Protein AF-A0AAU9TP93-F1 (afdb_monomer)

Mean predicted aligned error: 16.18 Å

Organism: Euphydryas editha (NCBI:txid104508)

Secondary structure (DSSP, 8-state):
--------------------EEEEEEEEHHHHHHHH-GGGHHHHHHHHHS--EEE----SSSEEEEEEEES-HHHHHHHHHHHHHHHH----S-TT------------------------

Foldseek 3Di:
DDDPDDPCPDPDPPPPPLPFDKDKDKDFPVLVDLCCDDPSPNVVCLCVVLVWDWDWDDDPDRITMIMITGSDVVSVVVSVVVSVVSVVPPPPPDPPDPPDPPPDDDDDDPDDDDPDDDDD

Structure (mmCIF, N/CA/C/O backbone):
data_AF-A0AAU9TP93-F1
#
_entry.id   AF-A0AAU9TP93-F1
#
loop_
_atom_site.group_PDB
_atom_site.id
_atom_site.type_symbol
_atom_site.label_atom_id
_atom_site.label_alt_id
_atom_site.label_comp_id
_atom_site.label_asym_id
_atom_site.label_entity_id
_atom_site.label_seq_id
_atom_site.pdbx_PDB_ins_code
_atom_site.Cartn_x
_atom_site.Cartn_y
_atom_site.Cartn_z
_atom_site.occupancy
_atom_site.B_iso_or_equiv
_atom_site.auth_seq_id
_atom_site.auth_comp_id
_atom_site.auth_asym_id
_atom_site.auth_atom_id
_atom_site.pdbx_PDB_model_num
ATOM 1 N N . MET A 1 1 ? 20.797 -16.552 -62.955 1.00 62.09 1 MET A N 1
ATOM 2 C CA . MET A 1 1 ? 21.697 -16.564 -61.774 1.00 62.09 1 MET A CA 1
ATOM 3 C C . MET A 1 1 ? 22.293 -15.161 -61.707 1.00 62.09 1 MET A C 1
ATOM 5 O O . MET A 1 1 ? 22.849 -14.760 -62.710 1.00 62.09 1 MET A O 1
ATOM 9 N N . LYS A 1 2 ? 22.104 -14.319 -60.693 1.00 60.22 2 LYS A N 1
ATOM 10 C CA . LYS A 1 2 ? 22.127 -14.523 -59.239 1.00 60.22 2 LYS A CA 1
ATOM 11 C C . LYS A 1 2 ? 21.065 -13.637 -58.555 1.00 60.22 2 LYS A C 1
ATOM 13 O O . LYS A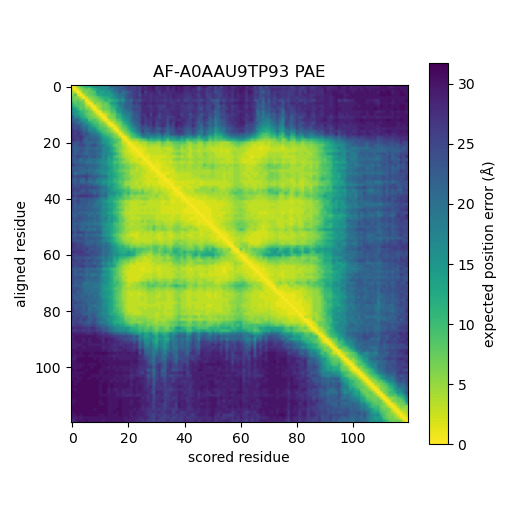 1 2 ? 20.663 -12.626 -59.110 1.00 60.22 2 LYS A O 1
ATOM 18 N N . ARG A 1 3 ? 20.582 -14.091 -57.394 1.00 57.38 3 ARG A N 1
ATOM 19 C CA . ARG A 1 3 ? 19.714 -13.350 -56.467 1.00 57.38 3 ARG A CA 1
ATOM 20 C C . ARG A 1 3 ? 20.611 -12.480 -55.594 1.00 57.38 3 ARG A C 1
ATOM 22 O O . ARG A 1 3 ? 21.419 -13.048 -54.864 1.00 57.38 3 ARG A O 1
ATOM 29 N N . ASP A 1 4 ? 20.411 -11.172 -55.617 1.00 57.88 4 ASP A N 1
ATOM 30 C CA . ASP A 1 4 ? 20.971 -10.276 -54.610 1.00 57.88 4 ASP A CA 1
ATOM 31 C C . ASP A 1 4 ? 19.912 -10.100 -53.520 1.00 57.88 4 ASP A C 1
ATOM 33 O O . ASP A 1 4 ? 19.043 -9.235 -53.580 1.00 57.88 4 ASP A O 1
ATOM 37 N N . ALA A 1 5 ? 19.936 -11.020 -52.562 1.00 68.50 5 ALA A N 1
ATOM 38 C CA . ALA A 1 5 ? 19.195 -10.919 -51.317 1.00 68.50 5 ALA A CA 1
ATOM 39 C C . ALA A 1 5 ? 20.211 -11.070 -50.187 1.00 68.50 5 ALA A C 1
ATOM 41 O O . ALA A 1 5 ? 20.583 -12.184 -49.829 1.00 68.50 5 ALA A O 1
ATOM 42 N N . TYR A 1 6 ? 20.679 -9.943 -49.662 1.00 61.72 6 TYR A N 1
ATOM 43 C CA . TYR A 1 6 ? 21.290 -9.882 -48.340 1.00 61.72 6 TYR A CA 1
ATOM 44 C C . TYR A 1 6 ? 20.564 -8.780 -47.573 1.00 61.72 6 TYR A C 1
ATOM 46 O O . TYR A 1 6 ? 20.973 -7.623 -47.563 1.00 61.72 6 TYR A O 1
ATOM 54 N N . GLY A 1 7 ? 19.410 -9.151 -47.015 1.00 60.41 7 GLY A N 1
ATOM 55 C CA . GLY A 1 7 ? 18.829 -8.428 -45.893 1.00 60.41 7 GLY A CA 1
ATOM 56 C C . GLY A 1 7 ? 19.760 -8.626 -44.705 1.00 60.41 7 GLY A C 1
ATOM 57 O O . GLY A 1 7 ? 19.888 -9.735 -44.190 1.00 60.41 7 GLY A O 1
ATOM 58 N N . ASP A 1 8 ? 20.480 -7.568 -44.352 1.00 65.75 8 ASP A N 1
ATOM 59 C CA . ASP A 1 8 ? 21.256 -7.459 -43.123 1.00 65.75 8 ASP A CA 1
ATOM 60 C C . ASP A 1 8 ? 20.305 -7.049 -41.992 1.00 65.75 8 ASP A C 1
ATOM 62 O O . ASP A 1 8 ? 20.297 -5.917 -41.521 1.00 65.75 8 ASP A O 1
ATOM 66 N N . ASP A 1 9 ? 19.434 -7.970 -41.586 1.00 66.50 9 ASP A N 1
ATOM 67 C CA . ASP A 1 9 ? 18.662 -7.832 -40.354 1.00 66.50 9 ASP A CA 1
ATOM 68 C C . ASP A 1 9 ? 19.510 -8.415 -39.221 1.00 66.50 9 ASP A C 1
ATOM 70 O O . ASP A 1 9 ? 19.322 -9.549 -38.767 1.00 66.50 9 ASP A O 1
ATOM 74 N N . GLY A 1 10 ? 20.525 -7.648 -38.812 1.00 65.25 10 GLY A N 1
ATOM 75 C CA . GLY A 1 10 ? 21.362 -7.978 -37.664 1.00 65.25 10 GLY A CA 1
ATOM 76 C C . GLY A 1 10 ? 20.513 -8.248 -36.412 1.00 65.25 10 GLY A C 1
ATOM 77 O O . GLY A 1 10 ? 19.410 -7.708 -36.272 1.00 65.25 10 GLY A O 1
ATOM 78 N N . PRO A 1 11 ? 20.992 -9.082 -35.469 1.00 64.50 11 PRO A N 1
ATOM 79 C CA . PRO A 1 11 ? 20.223 -9.434 -34.288 1.00 64.50 11 PRO A CA 1
ATOM 80 C C . PRO A 1 11 ? 19.931 -8.167 -33.483 1.00 64.50 11 PRO A C 1
ATOM 82 O O . PRO A 1 11 ? 20.819 -7.543 -32.897 1.00 64.50 11 PRO A O 1
ATOM 85 N N . MET A 1 12 ? 18.651 -7.796 -33.486 1.00 61.34 12 MET A N 1
ATOM 86 C CA . MET A 1 12 ? 18.055 -6.762 -32.660 1.00 61.34 12 MET A CA 1
ATOM 87 C C . MET A 1 12 ? 18.560 -6.986 -31.237 1.00 61.34 12 MET A C 1
ATOM 89 O O . MET A 1 12 ? 18.207 -7.985 -30.606 1.00 61.34 12 MET A O 1
ATOM 93 N N . HIS A 1 13 ? 19.439 -6.098 -30.761 1.00 58.78 13 HIS A N 1
ATOM 94 C CA . HIS A 1 13 ? 19.869 -6.100 -29.374 1.00 58.78 13 HIS A CA 1
ATOM 95 C C . HIS A 1 13 ? 18.584 -6.059 -28.556 1.00 58.78 13 HIS A C 1
ATOM 97 O O . HIS A 1 13 ? 17.914 -5.025 -28.488 1.00 58.78 13 HIS A O 1
ATOM 103 N N . LYS A 1 14 ? 18.201 -7.207 -27.981 1.00 57.78 14 LYS A N 1
ATOM 104 C CA . LYS A 1 14 ? 17.254 -7.256 -26.881 1.00 57.78 14 LYS A CA 1
ATOM 105 C C . LYS A 1 14 ? 17.915 -6.387 -25.838 1.00 57.78 14 LYS A C 1
ATOM 107 O O . LYS A 1 14 ? 18.814 -6.850 -25.144 1.00 57.78 14 LYS A O 1
ATOM 112 N N . ARG A 1 15 ? 17.529 -5.105 -25.827 1.00 59.66 15 ARG A N 1
ATOM 113 C CA . ARG A 1 15 ? 17.766 -4.160 -24.746 1.00 59.66 15 ARG A CA 1
ATOM 114 C C . ARG A 1 15 ? 17.590 -5.014 -23.513 1.00 59.66 15 ARG A C 1
ATOM 116 O O . ARG A 1 15 ? 16.494 -5.547 -23.323 1.00 59.66 15 ARG A O 1
ATOM 123 N N . GLN A 1 16 ? 18.690 -5.273 -22.818 1.00 56.03 16 GLN A N 1
ATOM 124 C CA . GLN A 1 16 ? 18.671 -5.961 -21.551 1.00 56.03 16 GLN A CA 1
ATOM 125 C C . GLN A 1 16 ? 17.747 -5.092 -20.717 1.00 56.03 16 GLN A C 1
ATOM 127 O O . GLN A 1 16 ? 18.120 -4.000 -20.294 1.00 56.03 16 GLN A O 1
ATOM 132 N N . AR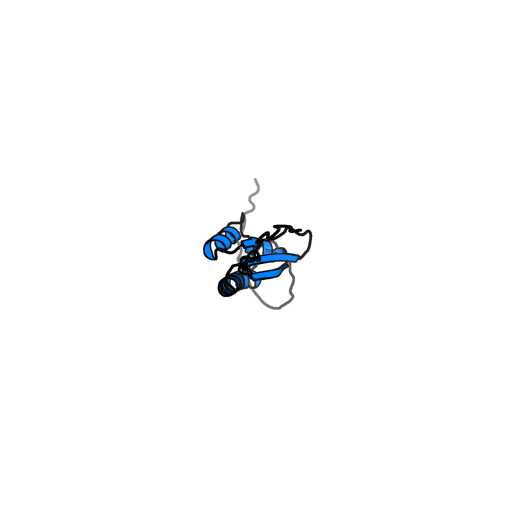G A 1 17 ? 16.468 -5.479 -20.670 1.00 59.78 17 ARG A N 1
ATOM 133 C CA . ARG A 1 17 ? 15.527 -4.890 -19.745 1.00 59.78 17 ARG A CA 1
ATOM 134 C C . ARG A 1 17 ? 16.207 -5.207 -18.434 1.00 59.78 17 ARG A C 1
ATOM 136 O O . ARG A 1 17 ? 16.438 -6.384 -18.160 1.00 59.78 17 ARG A O 1
ATOM 143 N N . HIS A 1 18 ? 16.673 -4.171 -17.743 1.00 61.78 18 HIS A N 1
ATOM 144 C CA . HIS A 1 18 ? 16.963 -4.300 -16.328 1.00 61.78 18 HIS A CA 1
ATOM 145 C C . HIS A 1 18 ? 15.792 -5.108 -15.781 1.00 61.78 18 HIS A C 1
ATOM 147 O O . HIS A 1 18 ? 14.644 -4.740 -16.029 1.00 61.78 18 HIS A O 1
ATOM 153 N N . ALA A 1 19 ? 16.072 -6.307 -15.279 1.00 66.62 19 ALA A N 1
ATOM 154 C CA . ALA A 1 19 ? 15.026 -7.114 -14.695 1.00 66.62 19 ALA A CA 1
ATOM 155 C C . ALA A 1 19 ? 14.621 -6.326 -13.457 1.00 66.62 19 ALA A C 1
ATOM 157 O O . ALA A 1 19 ? 15.377 -6.301 -12.496 1.00 66.62 19 ALA A O 1
ATOM 158 N N . ASP A 1 20 ? 13.539 -5.558 -13.555 1.00 73.44 20 ASP A N 1
ATOM 159 C CA . ASP A 1 20 ? 12.976 -4.903 -12.390 1.00 73.44 20 ASP A CA 1
ATOM 160 C C . ASP A 1 20 ? 12.642 -6.020 -11.398 1.00 73.44 20 ASP A C 1
ATOM 162 O O . ASP A 1 20 ? 11.928 -6.971 -11.739 1.00 73.44 20 ASP A O 1
ATOM 166 N N . ASP A 1 21 ? 13.221 -5.946 -10.205 1.00 84.12 21 ASP A N 1
ATOM 167 C CA . ASP A 1 21 ? 12.985 -6.932 -9.170 1.00 84.12 21 ASP A CA 1
ATOM 168 C C . ASP A 1 21 ? 11.563 -6.729 -8.641 1.00 84.12 21 ASP A C 1
ATOM 170 O O . ASP A 1 21 ? 11.158 -5.630 -8.243 1.00 84.12 21 ASP A O 1
ATOM 174 N N . GLU A 1 22 ? 10.777 -7.804 -8.667 1.00 86.12 22 GLU A N 1
ATOM 175 C CA . GLU A 1 22 ? 9.408 -7.818 -8.169 1.00 86.12 22 GLU A CA 1
ATOM 176 C C . GLU A 1 22 ? 9.309 -8.729 -6.949 1.00 86.12 22 GLU A C 1
ATOM 178 O O . GLU A 1 22 ? 9.701 -9.897 -6.982 1.00 86.12 22 GLU A O 1
ATOM 183 N N . VAL A 1 23 ? 8.732 -8.201 -5.872 1.00 89.44 23 VAL A N 1
ATOM 184 C CA . VAL A 1 23 ? 8.422 -8.967 -4.668 1.00 89.44 23 VAL A CA 1
ATOM 185 C C . VAL A 1 23 ? 6.943 -8.835 -4.348 1.00 89.44 23 VAL A C 1
ATOM 187 O O . VAL A 1 23 ? 6.395 -7.736 -4.250 1.00 89.44 23 VAL A O 1
ATOM 190 N N . THR A 1 24 ? 6.295 -9.980 -4.156 1.00 89.06 24 THR A N 1
ATOM 191 C CA . THR A 1 24 ? 4.877 -10.067 -3.814 1.00 89.06 24 THR A CA 1
ATOM 192 C C . THR A 1 24 ? 4.696 -10.596 -2.400 1.00 89.06 24 THR A C 1
ATOM 194 O O . THR A 1 24 ? 5.183 -11.680 -2.074 1.00 89.06 24 THR A O 1
ATOM 197 N N . PHE A 1 25 ? 3.942 -9.875 -1.577 1.00 88.19 25 PHE A N 1
ATOM 198 C CA . PHE A 1 25 ? 3.604 -10.276 -0.215 1.00 88.19 25 PHE A CA 1
ATOM 199 C C . PHE A 1 25 ? 2.126 -10.623 -0.107 1.00 88.19 25 PHE A C 1
ATOM 201 O O . PHE A 1 25 ? 1.272 -9.907 -0.627 1.00 88.19 25 PHE A O 1
ATOM 208 N N . LEU A 1 26 ? 1.820 -11.690 0.626 1.00 88.06 26 LEU A N 1
ATOM 209 C CA . LEU A 1 26 ? 0.465 -11.967 1.087 1.00 88.06 26 LEU A CA 1
ATOM 210 C C . LEU A 1 26 ? 0.284 -11.305 2.447 1.00 88.06 26 LEU A C 1
ATOM 212 O O . LEU A 1 26 ? 0.987 -11.629 3.403 1.00 88.06 26 LEU A O 1
ATOM 216 N N . ILE A 1 27 ? -0.638 -10.351 2.519 1.00 87.06 27 ILE A N 1
ATOM 217 C CA . ILE A 1 27 ? -0.943 -9.614 3.742 1.00 87.06 27 ILE A CA 1
ATOM 218 C C . ILE A 1 27 ? -2.434 -9.711 4.062 1.00 87.06 27 ILE A C 1
ATOM 220 O O . ILE A 1 27 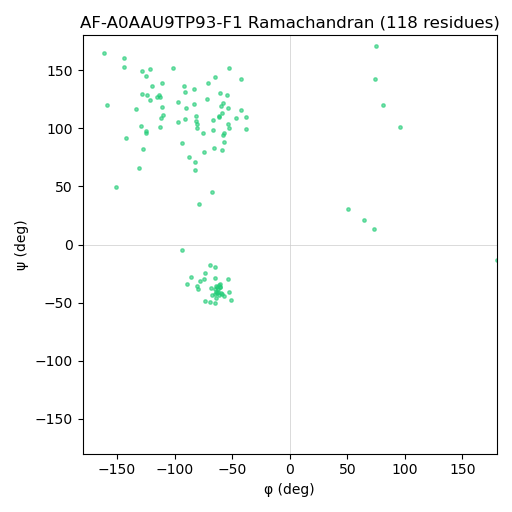? -3.268 -9.682 3.159 1.00 87.06 27 ILE A O 1
ATOM 224 N N . PRO A 1 28 ? -2.827 -9.768 5.340 1.00 86.62 28 PRO A N 1
ATOM 225 C CA . PRO A 1 28 ? -4.234 -9.715 5.701 1.00 86.62 28 PRO A CA 1
ATOM 226 C C . PRO A 1 28 ? -4.841 -8.353 5.328 1.00 86.62 28 PRO A C 1
ATOM 228 O O . PRO A 1 28 ? -4.216 -7.299 5.493 1.00 86.62 28 PRO A O 1
ATOM 231 N N . SER A 1 29 ? -6.107 -8.353 4.903 1.00 83.19 29 SER A N 1
ATOM 232 C CA . SER A 1 29 ? -6.851 -7.147 4.498 1.00 83.19 29 SER A CA 1
ATOM 233 C C . SER A 1 29 ? -6.845 -6.040 5.565 1.00 83.19 29 SER A C 1
ATOM 235 O O . SER A 1 29 ? -6.856 -4.856 5.232 1.00 83.19 29 SER A O 1
ATOM 237 N N . LYS A 1 30 ? -6.769 -6.411 6.853 1.00 80.94 30 LYS A N 1
ATOM 238 C CA . LYS A 1 30 ? -6.668 -5.470 7.983 1.00 80.94 30 LYS A CA 1
ATOM 239 C C . LYS A 1 30 ? -5.389 -4.626 7.941 1.00 80.94 30 LYS A C 1
ATOM 241 O O . LYS A 1 30 ? -5.438 -3.429 8.207 1.00 80.94 30 LYS A O 1
ATOM 246 N N . VAL A 1 31 ? -4.262 -5.241 7.589 1.00 82.94 31 VAL A N 1
ATOM 247 C CA . VAL A 1 31 ? -2.950 -4.579 7.557 1.00 82.94 31 VAL A CA 1
ATOM 248 C C . VAL A 1 31 ? -2.799 -3.775 6.268 1.00 82.94 31 VAL A C 1
ATOM 250 O O . VAL A 1 31 ? -2.297 -2.655 6.306 1.00 82.94 31 VAL A O 1
ATOM 253 N N . ALA A 1 32 ? -3.334 -4.268 5.147 1.00 85.12 32 ALA A N 1
ATOM 254 C CA . ALA A 1 32 ? -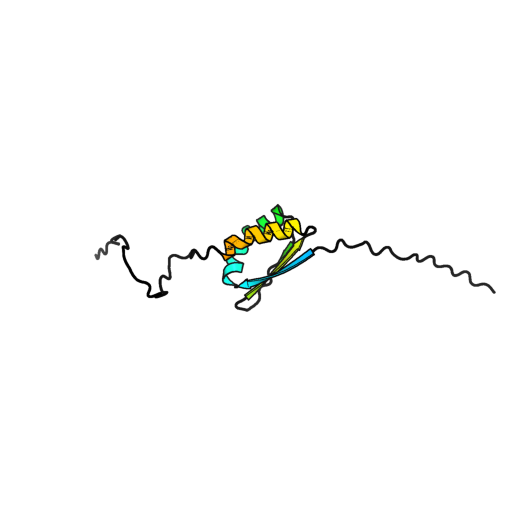3.328 -3.538 3.878 1.00 85.12 32 ALA A CA 1
ATOM 255 C C . ALA A 1 32 ? -3.911 -2.118 4.003 1.00 85.12 32 ALA A C 1
ATOM 257 O O . ALA A 1 32 ? -3.338 -1.167 3.477 1.00 85.12 32 ALA A O 1
ATOM 258 N N . GLY A 1 33 ? -5.005 -1.946 4.756 1.00 84.88 33 GLY A N 1
ATOM 259 C CA . GLY A 1 33 ? -5.584 -0.623 5.015 1.00 84.88 33 GLY A CA 1
ATOM 260 C C . GLY A 1 33 ? -4.656 0.310 5.806 1.00 84.88 33 GLY A C 1
ATOM 261 O O . GLY A 1 33 ? -4.608 1.510 5.530 1.00 84.88 33 GLY A O 1
ATOM 262 N N . SER A 1 34 ? -3.880 -0.239 6.746 1.00 84.25 34 SER A N 1
ATOM 263 C CA . SER A 1 34 ? -2.863 0.510 7.496 1.00 84.25 34 SER A CA 1
ATOM 264 C C . SER A 1 34 ? -1.704 0.939 6.589 1.00 84.25 34 SER A C 1
ATOM 266 O O . SER A 1 34 ? -1.306 2.103 6.608 1.00 84.25 34 SER A O 1
ATOM 268 N N . ILE A 1 35 ? -1.241 0.035 5.718 1.00 85.75 35 ILE A N 1
ATOM 269 C CA . ILE A 1 35 ? -0.146 0.278 4.764 1.00 85.75 35 ILE A CA 1
ATOM 270 C C . ILE A 1 35 ? -0.527 1.349 3.734 1.00 85.75 35 ILE A C 1
ATOM 272 O O . ILE A 1 35 ? 0.271 2.240 3.448 1.00 85.75 35 ILE A O 1
ATOM 276 N N . ILE A 1 36 ? -1.753 1.314 3.200 1.00 88.31 36 ILE A N 1
ATOM 277 C CA . ILE A 1 36 ? -2.252 2.330 2.256 1.00 88.31 36 ILE A CA 1
ATOM 278 C C . ILE A 1 36 ? -2.369 3.703 2.944 1.00 88.31 36 ILE A C 1
ATOM 280 O O . ILE A 1 36 ? -2.045 4.742 2.353 1.00 88.31 36 ILE A O 1
ATOM 284 N N . GLY A 1 37 ? -2.791 3.708 4.211 1.00 85.44 37 GLY A N 1
ATOM 285 C CA . GLY A 1 37 ? -3.045 4.910 4.996 1.00 85.44 37 GLY A CA 1
ATOM 286 C C . GLY A 1 37 ? -4.343 5.622 4.599 1.00 85.44 37 GLY A C 1
ATOM 287 O O . GLY A 1 37 ? -4.990 5.311 3.598 1.00 85.44 37 GLY A O 1
ATOM 288 N N . LYS A 1 38 ? -4.748 6.619 5.394 1.00 85.81 38 LYS A N 1
ATOM 289 C CA . LYS A 1 38 ? -5.973 7.396 5.137 1.00 85.81 38 LYS A CA 1
ATOM 290 C C . LYS A 1 38 ? -5.878 8.086 3.770 1.00 85.81 38 LYS A C 1
ATOM 292 O O . LYS A 1 38 ? -4.966 8.879 3.544 1.00 85.81 38 LYS A O 1
ATOM 297 N N . GLY A 1 39 ? -6.802 7.761 2.865 1.00 85.38 39 GLY A N 1
ATOM 298 C CA . GLY A 1 39 ? -6.853 8.331 1.514 1.00 85.38 39 GLY A CA 1
ATOM 299 C C . GLY A 1 39 ? -5.656 7.987 0.618 1.00 85.38 39 GLY A C 1
ATOM 300 O O . GLY A 1 39 ? -5.374 8.741 -0.304 1.00 85.38 39 GLY A O 1
ATOM 301 N N . GLY A 1 40 ? -4.907 6.913 0.899 1.00 87.56 40 GLY A N 1
ATOM 302 C CA . GLY A 1 40 ? -3.740 6.542 0.086 1.00 87.56 40 GLY A CA 1
ATOM 303 C C . GLY A 1 40 ? -2.517 7.448 0.269 1.00 87.56 40 GLY A C 1
ATOM 304 O O . GLY A 1 40 ? -1.578 7.391 -0.527 1.00 87.56 40 GLY A O 1
ATOM 305 N N . SER A 1 41 ? -2.500 8.290 1.310 1.00 88.88 41 SER A N 1
ATOM 306 C CA . SER A 1 41 ? -1.370 9.190 1.571 1.00 88.88 41 SER A CA 1
ATOM 307 C C . SER A 1 41 ? -0.077 8.424 1.862 1.00 88.88 41 SER A C 1
ATOM 309 O O . SER A 1 41 ? 0.985 8.849 1.417 1.00 88.88 41 SER A O 1
ATOM 311 N N . ASN A 1 42 ? -0.149 7.287 2.561 1.00 88.88 42 ASN A N 1
ATOM 312 C CA . ASN A 1 42 ? 1.047 6.539 2.945 1.00 88.88 42 ASN A CA 1
ATOM 313 C C . ASN A 1 42 ? 1.671 5.820 1.743 1.00 88.88 42 ASN A C 1
ATOM 315 O O . ASN A 1 42 ? 2.847 6.018 1.458 1.00 88.88 42 ASN A O 1
ATOM 319 N N . ILE A 1 43 ? 0.868 5.095 0.955 1.00 90.25 43 ILE A N 1
ATOM 320 C CA . ILE A 1 43 ? 1.358 4.453 -0.277 1.00 90.25 43 ILE A CA 1
ATOM 321 C C . ILE A 1 43 ? 1.905 5.473 -1.288 1.00 90.25 43 ILE A C 1
ATOM 323 O O . ILE A 1 43 ? 2.885 5.193 -1.973 1.00 90.25 43 ILE A O 1
ATOM 327 N N . SER A 1 44 ? 1.330 6.679 -1.349 1.00 91.06 44 SER A N 1
ATOM 328 C CA . SER A 1 44 ? 1.842 7.745 -2.221 1.00 91.06 44 SER A CA 1
ATOM 329 C C . SER A 1 44 ? 3.208 8.263 -1.764 1.00 91.06 44 SER A C 1
ATOM 331 O O . SER A 1 44 ? 4.059 8.544 -2.605 1.00 91.06 44 SER A O 1
ATOM 333 N N . LYS A 1 45 ? 3.438 8.358 -0.447 1.00 90.81 45 LYS A N 1
ATOM 334 C CA . LYS A 1 45 ? 4.747 8.723 0.114 1.00 90.81 45 LYS A CA 1
ATOM 335 C C . LYS A 1 45 ? 5.798 7.663 -0.192 1.00 90.81 45 LYS A C 1
ATOM 337 O O . LYS A 1 45 ? 6.818 8.013 -0.768 1.00 90.81 45 LYS A O 1
ATOM 342 N N . LEU A 1 46 ? 5.500 6.390 0.082 1.00 89.81 46 LEU A N 1
ATOM 343 C CA . LEU A 1 46 ? 6.417 5.271 -0.170 1.00 89.81 46 LEU A CA 1
ATOM 344 C C . LEU A 1 46 ? 6.838 5.206 -1.647 1.00 89.81 46 LEU A C 1
ATOM 346 O O . LEU A 1 46 ? 8.018 5.085 -1.959 1.00 89.81 46 LEU A O 1
ATOM 350 N N . ARG A 1 47 ? 5.887 5.368 -2.576 1.00 90.31 47 ARG A N 1
ATOM 351 C CA . ARG A 1 47 ? 6.194 5.420 -4.016 1.00 90.31 47 ARG A CA 1
ATOM 352 C C . ARG A 1 47 ? 7.125 6.584 -4.384 1.00 90.31 47 ARG A C 1
ATOM 354 O O . ARG A 1 47 ? 7.958 6.428 -5.268 1.00 90.31 47 ARG A O 1
ATOM 361 N N . ASN A 1 48 ? 6.984 7.744 -3.738 1.00 90.88 48 ASN A N 1
ATOM 362 C CA . ASN A 1 48 ? 7.796 8.930 -4.031 1.00 90.88 48 ASN A CA 1
ATOM 363 C C . ASN A 1 48 ? 9.191 8.871 -3.387 1.00 90.88 48 ASN A C 1
ATOM 365 O O . ASN A 1 48 ? 10.168 9.291 -3.999 1.00 90.88 48 ASN A O 1
ATOM 369 N N . GLU A 1 49 ? 9.276 8.349 -2.166 1.00 90.31 49 GLU A N 1
ATOM 370 C CA . GLU A 1 49 ? 10.514 8.227 -1.392 1.00 90.31 49 GLU A CA 1
ATOM 371 C C . GLU A 1 49 ? 11.456 7.189 -2.004 1.00 90.31 49 GLU A C 1
ATOM 373 O O . GLU A 1 49 ? 12.607 7.493 -2.309 1.00 90.31 49 GLU A O 1
ATOM 378 N N . TYR A 1 50 ? 10.922 6.004 -2.291 1.00 88.62 50 TYR A N 1
ATOM 379 C CA . TYR A 1 50 ? 11.695 4.870 -2.791 1.00 88.62 50 TYR A CA 1
ATOM 380 C C . TYR A 1 50 ? 11.715 4.766 -4.319 1.00 88.62 50 TYR A C 1
ATOM 382 O O . TYR A 1 50 ? 12.374 3.890 -4.867 1.00 88.62 50 TYR A O 1
ATOM 390 N N . LYS A 1 51 ? 10.976 5.628 -5.034 1.00 88.00 51 LYS A N 1
ATOM 391 C CA . LYS A 1 51 ? 10.810 5.570 -6.503 1.00 88.00 51 LYS A CA 1
ATOM 392 C C . LYS A 1 51 ? 10.401 4.177 -7.016 1.00 88.00 51 LYS A C 1
ATOM 394 O O . LYS A 1 51 ? 10.725 3.808 -8.141 1.00 88.00 51 LYS A O 1
ATOM 399 N N . ALA A 1 52 ? 9.669 3.423 -6.196 1.00 88.25 52 ALA A N 1
ATOM 400 C CA . ALA A 1 52 ? 9.216 2.068 -6.487 1.00 88.25 52 ALA A CA 1
ATOM 401 C C . ALA A 1 52 ? 7.740 2.042 -6.913 1.00 88.25 52 ALA A C 1
ATOM 403 O O . ALA A 1 52 ? 6.923 2.868 -6.488 1.00 88.25 52 ALA A O 1
ATOM 404 N N . SER A 1 53 ? 7.373 1.050 -7.722 1.00 89.38 53 SER A N 1
ATOM 405 C CA . SER A 1 53 ? 5.989 0.788 -8.113 1.00 89.38 53 SER A CA 1
ATOM 406 C C . SER A 1 53 ? 5.348 -0.184 -7.126 1.00 89.38 53 SER A C 1
ATOM 408 O O . SER A 1 53 ? 5.673 -1.363 -7.092 1.00 89.38 53 SER A O 1
ATOM 410 N N . ILE A 1 54 ? 4.432 0.313 -6.296 1.00 90.31 54 ILE A N 1
ATOM 411 C CA . ILE A 1 54 ? 3.747 -0.491 -5.273 1.00 90.31 54 ILE A CA 1
ATOM 412 C C . ILE A 1 54 ? 2.289 -0.648 -5.679 1.00 90.31 54 ILE A C 1
ATOM 414 O O . ILE A 1 54 ? 1.579 0.352 -5.732 1.00 90.31 54 ILE A O 1
ATOM 418 N N . THR A 1 55 ? 1.808 -1.862 -5.914 1.00 89.06 55 THR A N 1
ATOM 419 C CA . THR A 1 55 ? 0.426 -2.153 -6.317 1.00 89.06 55 THR A CA 1
ATOM 420 C C . THR A 1 55 ? -0.256 -3.058 -5.300 1.00 89.06 55 THR A C 1
ATOM 422 O O . THR A 1 55 ? 0.318 -4.034 -4.828 1.00 89.06 55 THR A O 1
ATOM 425 N N . VAL A 1 56 ? -1.508 -2.737 -4.973 1.00 88.06 56 VAL A N 1
ATOM 426 C CA . VAL A 1 56 ? -2.355 -3.543 -4.088 1.00 88.06 56 VAL A CA 1
ATOM 427 C C . VAL A 1 56 ? -3.682 -3.761 -4.813 1.00 88.06 56 VAL A C 1
ATOM 429 O O . VAL A 1 56 ? -4.479 -2.825 -4.877 1.00 88.06 56 VAL A O 1
ATOM 432 N N . PRO A 1 57 ? -3.925 -4.935 -5.415 1.00 85.25 57 PRO A N 1
ATOM 433 C CA . PRO A 1 57 ? -5.208 -5.241 -6.013 1.00 85.25 57 PRO A CA 1
ATOM 434 C C . PRO A 1 57 ? -6.262 -5.452 -4.918 1.00 85.25 57 PRO A C 1
ATOM 436 O O . PRO A 1 57 ? -6.016 -6.096 -3.893 1.00 85.25 57 PRO A O 1
ATOM 439 N N . ASP A 1 58 ? -7.467 -4.934 -5.150 1.00 78.94 58 ASP A N 1
ATOM 440 C CA . ASP A 1 58 ? -8.628 -5.214 -4.308 1.00 78.94 58 ASP A CA 1
ATOM 441 C C . ASP A 1 58 ? -9.149 -6.624 -4.608 1.00 78.94 58 ASP A C 1
ATOM 443 O O . ASP A 1 58 ? -9.902 -6.849 -5.553 1.00 78.94 58 ASP A O 1
ATOM 447 N N . CYS A 1 59 ? -8.727 -7.592 -3.795 1.00 77.12 59 CYS A N 1
ATOM 448 C CA . CYS A 1 59 ? -9.292 -8.936 -3.813 1.00 77.12 59 CYS A CA 1
ATOM 449 C C . CYS A 1 59 ? -10.449 -9.052 -2.804 1.00 77.12 59 CYS A C 1
ATOM 451 O O . CYS A 1 59 ? -10.311 -8.601 -1.660 1.00 77.12 59 CYS A O 1
ATOM 453 N N . PRO A 1 60 ? -11.573 -9.695 -3.175 1.00 70.56 60 PRO A N 1
ATOM 454 C CA . PRO A 1 60 ? -12.616 -10.087 -2.234 1.00 70.56 60 PRO A CA 1
ATOM 455 C C . PRO A 1 60 ? -12.132 -11.299 -1.419 1.00 70.56 60 PRO A C 1
ATOM 457 O O . PRO A 1 60 ? -12.455 -12.443 -1.724 1.00 70.56 60 PRO A O 1
ATOM 460 N N . GLY A 1 61 ? -11.307 -11.052 -0.400 1.00 78.38 61 GLY A N 1
ATOM 461 C CA . GLY A 1 61 ? -10.735 -12.098 0.447 1.00 78.38 61 GLY A CA 1
ATOM 462 C C . GLY A 1 61 ? -10.194 -11.579 1.786 1.00 78.38 61 GLY A C 1
ATOM 463 O O . GLY A 1 61 ? -10.008 -10.369 1.972 1.00 78.38 61 GLY A O 1
ATOM 464 N N . PRO A 1 62 ? -9.944 -12.483 2.753 1.00 80.50 62 PRO A N 1
ATOM 465 C CA . PRO A 1 62 ? -9.319 -12.119 4.027 1.00 80.50 62 PRO A CA 1
ATOM 466 C C . PRO A 1 62 ? -7.874 -11.626 3.846 1.00 80.50 62 PRO A C 1
ATOM 468 O O . PRO A 1 62 ? -7.364 -10.906 4.706 1.00 80.50 62 PRO A O 1
ATOM 471 N N . GLU A 1 63 ? -7.253 -11.957 2.715 1.00 84.94 63 GLU A N 1
ATOM 472 C CA . GLU A 1 63 ? -5.882 -11.620 2.344 1.00 84.94 63 GLU A CA 1
ATOM 473 C C . GLU A 1 63 ? -5.846 -10.811 1.042 1.00 84.94 63 GLU A C 1
ATOM 475 O O . GLU A 1 63 ? -6.723 -10.925 0.181 1.00 84.94 63 GLU A O 1
ATOM 480 N N . ARG A 1 64 ? -4.818 -9.975 0.916 1.00 88.38 6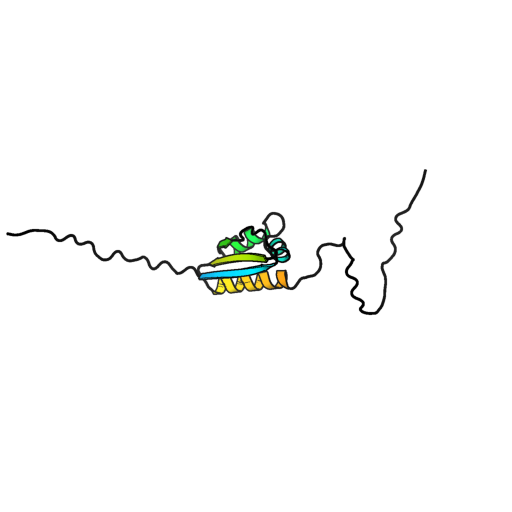4 ARG A N 1
ATOM 481 C CA . ARG A 1 64 ? -4.508 -9.132 -0.237 1.00 88.38 64 ARG A CA 1
ATOM 482 C C . ARG A 1 64 ? -3.063 -9.359 -0.648 1.00 88.38 64 ARG A C 1
ATOM 484 O O . ARG A 1 64 ? -2.201 -9.618 0.189 1.00 88.38 64 ARG A O 1
ATOM 491 N N . VAL A 1 65 ? -2.811 -9.217 -1.942 1.00 88.81 65 VAL A N 1
ATOM 492 C CA . VAL A 1 65 ? -1.464 -9.282 -2.506 1.00 88.81 65 VAL A CA 1
ATOM 493 C C . VAL A 1 65 ? -0.887 -7.870 -2.527 1.00 88.81 65 VAL A C 1
ATOM 495 O O . VAL A 1 65 ? -1.547 -6.936 -2.963 1.00 88.81 65 VAL A O 1
ATOM 498 N N . LEU A 1 66 ? 0.326 -7.682 -2.037 1.00 89.50 66 LEU A N 1
ATOM 499 C CA . LEU A 1 66 ? 1.061 -6.432 -2.168 1.00 89.50 66 LEU A CA 1
ATOM 500 C C . LEU A 1 66 ? 2.245 -6.693 -3.094 1.00 89.50 66 LEU A C 1
ATOM 502 O O . LEU A 1 66 ? 3.174 -7.396 -2.709 1.00 89.50 66 LEU A O 1
ATOM 506 N N . SER A 1 67 ? 2.182 -6.156 -4.309 1.00 90.50 67 SER A N 1
ATOM 507 C CA . SER A 1 67 ? 3.243 -6.269 -5.313 1.00 90.50 67 SER A CA 1
ATOM 508 C C . SER A 1 67 ? 4.110 -5.019 -5.273 1.00 90.50 67 SER A C 1
ATOM 510 O O . SER A 1 67 ? 3.600 -3.910 -5.441 1.00 90.50 67 SER A O 1
ATOM 512 N N . ILE A 1 68 ? 5.407 -5.184 -5.046 1.00 90.69 68 ILE A N 1
ATOM 513 C CA . ILE A 1 68 ? 6.402 -4.112 -5.087 1.00 90.69 68 ILE A CA 1
ATOM 514 C C . ILE A 1 68 ? 7.352 -4.419 -6.232 1.00 90.69 68 ILE A C 1
ATOM 516 O O . ILE A 1 68 ? 7.933 -5.498 -6.273 1.00 90.69 68 ILE A O 1
ATOM 520 N N . THR A 1 69 ? 7.536 -3.456 -7.121 1.00 89.81 69 THR A N 1
ATOM 521 C CA . THR A 1 69 ? 8.489 -3.520 -8.224 1.00 89.81 69 THR A CA 1
ATOM 522 C C . THR A 1 69 ? 9.458 -2.355 -8.093 1.00 89.81 69 THR A C 1
ATOM 524 O O . THR A 1 69 ? 9.025 -1.199 -8.018 1.00 89.81 69 THR A O 1
ATOM 527 N N . ALA A 1 70 ? 10.755 -2.640 -8.053 1.00 88.62 70 ALA A N 1
ATOM 528 C CA . ALA A 1 70 ? 11.799 -1.623 -7.996 1.00 88.62 70 ALA A CA 1
ATOM 529 C C . ALA A 1 70 ? 13.032 -2.057 -8.797 1.00 88.62 70 ALA A C 1
ATOM 531 O O . ALA A 1 70 ? 13.232 -3.239 -9.060 1.00 88.62 70 ALA A O 1
ATOM 532 N N . SER A 1 71 ? 13.865 -1.086 -9.164 1.00 86.81 71 SER A N 1
ATOM 533 C CA . SER A 1 71 ? 15.102 -1.333 -9.910 1.00 86.81 71 SER A CA 1
ATOM 534 C C . SER A 1 71 ? 16.209 -1.961 -9.060 1.00 86.81 71 SER A C 1
ATOM 536 O O . SER A 1 71 ? 17.103 -2.594 -9.613 1.00 86.81 71 SER A O 1
ATOM 538 N N . ASP A 1 72 ? 16.161 -1.748 -7.740 1.00 88.56 72 ASP A N 1
ATOM 539 C CA . ASP A 1 72 ? 17.204 -2.119 -6.786 1.00 88.56 72 ASP A CA 1
ATOM 540 C C . ASP A 1 72 ? 16.608 -2.932 -5.624 1.00 88.56 72 ASP A C 1
ATOM 542 O O . ASP A 1 72 ? 15.650 -2.509 -4.967 1.00 88.56 72 ASP A O 1
ATOM 546 N N . ILE A 1 73 ? 17.215 -4.082 -5.318 1.00 86.88 73 ILE A N 1
ATOM 547 C CA . ILE A 1 73 ? 16.811 -4.953 -4.198 1.00 86.88 73 ILE A CA 1
ATOM 548 C C . ILE A 1 73 ? 16.942 -4.234 -2.849 1.00 86.88 73 ILE A C 1
ATOM 550 O O . ILE A 1 73 ? 16.120 -4.443 -1.953 1.00 86.88 73 ILE A O 1
ATOM 554 N N . ASP A 1 74 ? 17.946 -3.368 -2.699 1.00 89.00 74 ASP A N 1
ATOM 555 C CA . ASP A 1 74 ? 18.174 -2.607 -1.467 1.00 89.00 74 ASP A CA 1
ATOM 556 C C . ASP A 1 74 ? 16.969 -1.721 -1.126 1.00 89.00 74 ASP A C 1
ATOM 558 O O . ASP A 1 74 ? 16.505 -1.699 0.015 1.00 89.00 74 ASP A O 1
ATOM 562 N N . THR A 1 75 ? 16.388 -1.077 -2.139 1.00 89.38 75 THR A N 1
ATOM 563 C CA . THR A 1 75 ? 15.175 -0.267 -2.004 1.00 89.38 75 THR A CA 1
ATOM 564 C C . THR A 1 75 ? 13.975 -1.112 -1.582 1.00 89.38 75 THR A C 1
ATOM 566 O O . THR A 1 75 ? 13.203 -0.707 -0.713 1.00 89.38 75 THR A O 1
ATOM 569 N N . ILE A 1 76 ? 13.825 -2.314 -2.146 1.00 88.75 76 ILE A N 1
ATOM 570 C CA . ILE A 1 76 ? 12.753 -3.239 -1.747 1.00 88.75 76 ILE A CA 1
ATOM 571 C C . ILE A 1 76 ? 12.909 -3.615 -0.271 1.00 88.75 76 ILE A C 1
ATOM 573 O O . ILE A 1 76 ? 11.933 -3.594 0.481 1.00 88.75 76 ILE A O 1
ATOM 577 N N . MET A 1 77 ? 14.133 -3.907 0.170 1.00 88.50 77 MET A N 1
ATOM 578 C CA . MET A 1 77 ? 14.423 -4.231 1.567 1.00 88.50 77 MET A CA 1
ATOM 579 C C . MET A 1 77 ? 14.106 -3.074 2.521 1.00 88.50 77 MET A C 1
ATOM 581 O O . MET A 1 77 ? 13.614 -3.323 3.623 1.00 88.50 77 MET A O 1
ATOM 585 N N . GLU A 1 78 ? 14.362 -1.825 2.130 1.00 89.56 78 GLU A N 1
ATOM 586 C CA . GLU A 1 78 ? 13.971 -0.649 2.920 1.00 89.56 78 GLU A CA 1
ATOM 587 C C . GLU A 1 78 ? 12.449 -0.525 3.045 1.00 89.56 78 GLU A C 1
ATOM 589 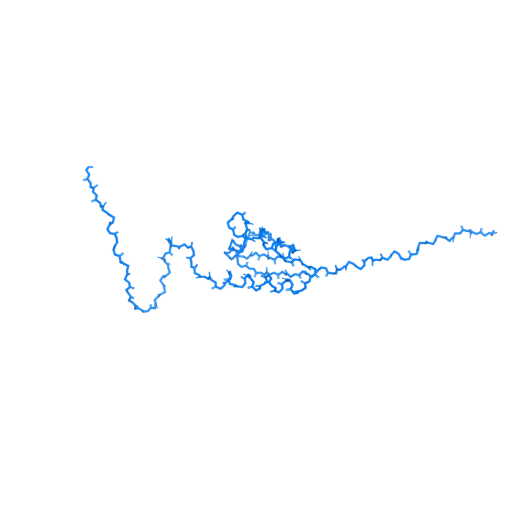O O . GLU A 1 78 ? 11.942 -0.411 4.161 1.00 89.56 78 GLU A O 1
ATOM 594 N N . ILE A 1 79 ? 11.708 -0.677 1.942 1.00 88.06 79 ILE A N 1
ATOM 595 C CA . ILE A 1 79 ? 10.236 -0.648 1.969 1.00 88.06 79 ILE A CA 1
ATOM 596 C C . ILE A 1 79 ? 9.685 -1.743 2.892 1.00 88.06 79 ILE A C 1
ATOM 598 O O . ILE A 1 79 ? 8.756 -1.511 3.668 1.00 88.06 79 ILE A O 1
ATOM 602 N N . VAL A 1 80 ? 10.257 -2.947 2.838 1.00 87.50 80 VAL A N 1
ATOM 603 C CA . VAL A 1 80 ? 9.840 -4.057 3.706 1.00 87.50 80 VAL A CA 1
ATOM 604 C C . VAL A 1 80 ? 10.087 -3.723 5.176 1.00 87.50 80 VAL A C 1
ATOM 606 O O . VAL A 1 80 ? 9.210 -3.977 6.005 1.00 87.50 80 VAL A O 1
ATOM 609 N N . LYS A 1 81 ? 11.231 -3.114 5.511 1.00 87.19 81 LYS A N 1
ATOM 610 C CA . LYS A 1 81 ? 11.535 -2.672 6.883 1.00 87.19 81 LYS A CA 1
ATOM 611 C C . LYS A 1 81 ? 10.530 -1.649 7.403 1.00 87.19 81 LYS A C 1
ATOM 613 O O . LYS A 1 81 ? 10.160 -1.735 8.571 1.00 87.19 81 LYS A O 1
ATOM 618 N N . ASP A 1 82 ? 10.044 -0.763 6.546 1.00 85.12 82 ASP A N 1
ATOM 619 C CA . ASP A 1 82 ? 9.029 0.238 6.890 1.00 85.12 82 ASP A CA 1
ATOM 620 C C . ASP A 1 82 ? 7.616 -0.348 7.031 1.00 85.12 82 ASP A C 1
ATOM 622 O O . ASP A 1 82 ? 6.801 0.119 7.835 1.00 85.12 82 ASP A O 1
ATOM 626 N N . ILE A 1 83 ? 7.314 -1.418 6.295 1.00 84.19 83 ILE A N 1
ATOM 627 C CA . ILE A 1 83 ? 6.031 -2.125 6.394 1.00 84.19 83 ILE A CA 1
ATOM 628 C C . ILE A 1 83 ? 5.981 -3.038 7.633 1.00 84.19 83 ILE A C 1
ATOM 630 O O . ILE A 1 83 ? 4.910 -3.190 8.228 1.00 84.19 83 ILE A O 1
ATOM 634 N N . LEU A 1 84 ? 7.111 -3.603 8.078 1.00 81.56 84 LEU A N 1
ATOM 635 C CA . LEU A 1 84 ? 7.195 -4.459 9.274 1.00 81.56 84 LEU A CA 1
ATOM 636 C C . LEU A 1 84 ? 6.562 -3.861 10.548 1.00 81.56 84 LEU A C 1
ATOM 638 O O . LEU A 1 84 ? 5.766 -4.561 11.180 1.00 81.56 84 LEU A O 1
ATOM 642 N N . PRO A 1 85 ? 6.820 -2.601 10.953 1.00 78.38 85 PRO A N 1
ATOM 643 C CA . PRO A 1 85 ? 6.156 -2.023 12.120 1.00 78.38 85 PRO A CA 1
ATOM 644 C C . PRO A 1 85 ? 4.647 -1.872 11.908 1.00 78.38 85 PRO A C 1
ATOM 646 O O . PRO A 1 85 ? 3.886 -2.014 12.859 1.00 78.38 85 PRO A O 1
ATOM 649 N N . SER A 1 86 ? 4.183 -1.680 10.669 1.00 72.31 86 SER A N 1
ATOM 650 C CA . SER A 1 86 ? 2.745 -1.622 10.359 1.00 72.31 86 SER A CA 1
ATOM 651 C C . SER A 1 86 ? 2.038 -2.979 10.508 1.00 72.31 86 SER A C 1
ATOM 653 O O . SER A 1 86 ? 0.811 -3.012 10.611 1.00 72.31 86 SER A O 1
ATOM 655 N N . LEU A 1 87 ? 2.795 -4.083 10.523 1.00 68.00 87 LEU A N 1
ATOM 656 C CA . LEU A 1 87 ? 2.325 -5.439 10.834 1.00 68.00 87 LEU A CA 1
ATOM 657 C C . LEU A 1 87 ? 2.415 -5.757 12.338 1.00 68.00 87 LEU A C 1
ATOM 659 O O . LEU A 1 87 ? 1.576 -6.492 12.849 1.00 68.00 87 LEU A O 1
ATOM 663 N N . ALA A 1 88 ? 3.427 -5.224 13.034 1.00 65.62 88 ALA A N 1
ATOM 664 C CA . ALA A 1 88 ? 3.704 -5.512 14.445 1.00 65.62 88 ALA A CA 1
ATOM 665 C C . ALA A 1 88 ? 2.921 -4.626 15.428 1.00 65.62 88 ALA A C 1
ATOM 667 O O . ALA A 1 88 ? 2.632 -5.051 16.549 1.00 65.62 88 ALA A O 1
ATOM 668 N N . ASP A 1 89 ? 2.554 -3.406 15.029 1.00 55.75 89 ASP A N 1
ATOM 669 C CA . ASP A 1 89 ? 1.723 -2.508 15.831 1.00 55.75 89 ASP A CA 1
ATOM 670 C C . ASP A 1 89 ? 0.238 -2.879 15.657 1.00 55.75 89 ASP A C 1
ATOM 672 O O . ASP A 1 89 ? -0.599 -2.099 15.202 1.00 55.75 89 ASP A O 1
ATOM 676 N N . GLU A 1 90 ? -0.130 -4.083 16.106 1.00 53.72 90 GLU A N 1
ATOM 677 C CA . GLU A 1 90 ? -1.492 -4.357 16.577 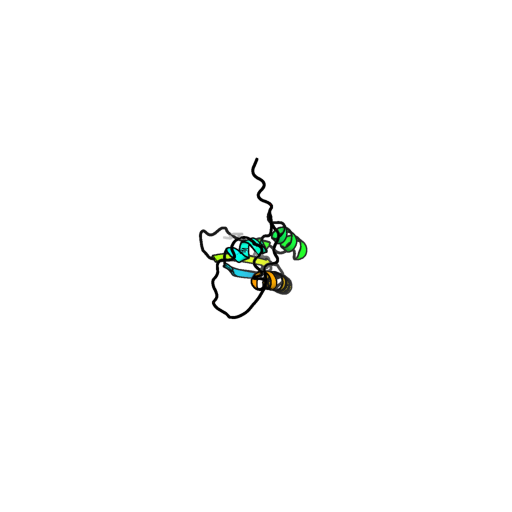1.00 53.72 90 GLU A CA 1
ATOM 678 C C . GLU A 1 90 ? -1.771 -3.578 17.884 1.00 53.72 90 GLU A C 1
ATOM 680 O O . GLU A 1 90 ? -2.332 -4.115 18.841 1.00 53.72 90 GLU A O 1
ATOM 685 N N . ARG A 1 91 ? -1.412 -2.287 17.972 1.00 49.56 91 ARG A N 1
ATOM 686 C CA . ARG A 1 91 ? -2.091 -1.402 18.919 1.00 4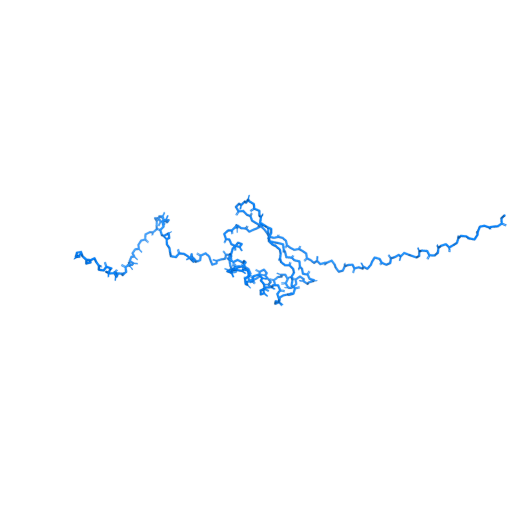9.56 91 ARG A CA 1
ATOM 687 C C . ARG A 1 91 ? -3.393 -0.970 18.257 1.00 49.56 91 ARG A C 1
ATOM 689 O O . ARG A 1 91 ? -3.374 -0.243 17.262 1.00 49.56 91 ARG A O 1
ATOM 696 N N . PRO A 1 92 ? -4.542 -1.437 18.766 1.00 46.72 92 PRO A N 1
ATOM 697 C CA . PRO A 1 92 ? -5.826 -1.254 18.112 1.00 46.72 92 PRO A CA 1
ATOM 698 C C . PRO A 1 92 ? -6.135 0.239 17.993 1.00 46.72 92 PRO A C 1
ATOM 700 O O . PRO A 1 92 ? -6.450 0.894 18.981 1.00 46.72 92 PRO A O 1
ATOM 703 N N . LYS A 1 93 ? -6.101 0.790 16.774 1.00 49.62 93 LYS A N 1
ATOM 704 C CA . LYS A 1 93 ? -6.474 2.193 16.508 1.00 49.62 93 LYS A CA 1
ATOM 705 C C . LYS A 1 93 ? -7.991 2.404 16.446 1.00 49.62 93 LYS A C 1
ATOM 707 O O . LYS A 1 93 ? -8.489 3.235 15.690 1.00 49.62 93 LYS A O 1
ATOM 712 N N . THR A 1 94 ? -8.711 1.650 17.270 1.00 44.56 94 THR A N 1
ATOM 713 C CA . THR A 1 94 ? -10.119 1.855 17.587 1.00 44.56 94 THR A CA 1
ATOM 714 C C . THR A 1 94 ? -10.338 1.536 19.061 1.00 44.56 94 THR A C 1
ATOM 716 O O . THR A 1 94 ? -10.671 0.408 19.437 1.00 44.56 94 THR A O 1
ATOM 719 N N . ASP A 1 95 ? -10.227 2.558 19.900 1.00 53.72 95 ASP A N 1
ATOM 720 C CA . ASP A 1 95 ? -11.165 2.714 21.002 1.00 53.72 95 ASP A CA 1
ATOM 721 C C . ASP A 1 95 ? -12.585 2.664 20.406 1.00 53.72 95 ASP A C 1
ATOM 723 O O . ASP A 1 95 ? -13.001 3.618 19.759 1.00 53.72 95 ASP A O 1
ATOM 727 N N . CYS A 1 96 ? -13.259 1.506 20.500 1.00 49.75 96 CYS A N 1
ATOM 728 C CA . CYS A 1 96 ? -14.731 1.355 20.470 1.00 49.75 96 CYS A CA 1
ATOM 729 C C . CYS A 1 96 ? -15.227 -0.102 20.598 1.00 49.75 96 CYS A C 1
ATOM 731 O O . CYS A 1 96 ? -16.398 -0.309 20.898 1.00 49.75 96 CYS A O 1
ATOM 733 N N . ALA A 1 97 ? -14.386 -1.132 20.453 1.00 49.94 97 ALA A N 1
ATOM 734 C CA . ALA A 1 97 ? -14.812 -2.522 20.677 1.00 49.94 97 ALA A CA 1
ATOM 735 C C . ALA A 1 97 ? -13.843 -3.279 21.587 1.00 49.94 97 ALA A C 1
ATOM 737 O O . ALA A 1 97 ? -13.212 -4.266 21.219 1.00 49.94 97 ALA A O 1
ATOM 738 N N . ARG A 1 98 ? -13.783 -2.832 22.841 1.00 49.97 98 ARG A N 1
ATOM 739 C CA . ARG A 1 98 ? -13.335 -3.650 23.965 1.00 49.97 98 ARG A CA 1
ATOM 740 C C . ARG A 1 98 ? -14.346 -4.787 24.159 1.00 49.97 98 ARG A C 1
ATOM 742 O O . ARG A 1 98 ? -15.273 -4.681 24.956 1.00 49.97 98 ARG A O 1
ATOM 749 N N . ARG A 1 99 ? -14.202 -5.862 23.385 1.00 45.81 99 ARG A N 1
ATOM 750 C CA . ARG A 1 99 ? -14.942 -7.115 23.590 1.00 45.81 99 ARG A CA 1
ATOM 751 C C . ARG A 1 99 ? -14.155 -8.325 23.094 1.00 45.81 99 ARG A C 1
ATOM 753 O O . ARG A 1 99 ? -14.685 -9.181 22.404 1.00 45.81 99 ARG A O 1
ATOM 760 N N . VAL A 1 100 ? -12.893 -8.419 23.497 1.00 40.06 100 VAL A N 1
ATOM 761 C CA . VAL A 1 100 ? -12.254 -9.728 23.628 1.00 40.06 100 VAL A CA 1
ATOM 762 C C . VAL A 1 100 ? -12.008 -9.940 25.109 1.00 40.06 100 VAL A C 1
ATOM 764 O O . VAL A 1 100 ? -11.123 -9.348 25.720 1.00 40.06 100 VAL A O 1
ATOM 767 N N . MET A 1 101 ? -12.900 -10.741 25.688 1.00 40.75 101 MET A N 1
ATOM 768 C CA . MET A 1 101 ? -12.640 -11.506 26.894 1.00 40.75 101 MET A CA 1
ATOM 769 C C . MET A 1 101 ? -11.415 -12.390 26.637 1.00 40.75 101 MET A C 1
ATOM 771 O O . MET A 1 101 ? -11.554 -13.531 26.211 1.00 40.75 101 MET A O 1
ATOM 775 N N . THR A 1 102 ? -10.212 -11.895 26.885 1.00 38.44 102 THR A N 1
ATOM 776 C CA . THR A 1 102 ? -9.126 -12.785 27.284 1.00 38.44 102 THR A CA 1
ATOM 777 C C . THR A 1 102 ? -9.060 -12.734 28.796 1.00 38.44 102 THR A C 1
ATOM 779 O O . THR A 1 102 ? -8.697 -11.736 29.416 1.00 38.44 102 THR A O 1
ATOM 782 N N . VAL A 1 103 ? -9.539 -13.826 29.384 1.00 48.56 103 VAL A N 1
ATOM 783 C CA . VAL A 1 103 ? -9.361 -14.201 30.782 1.00 48.56 103 VAL A CA 1
ATOM 784 C C . VAL A 1 103 ? -7.868 -14.322 31.078 1.00 48.56 103 VAL A C 1
ATOM 786 O O . VAL A 1 103 ? -7.314 -15.413 31.109 1.00 48.56 103 VAL A O 1
ATOM 789 N N . THR A 1 104 ? -7.212 -13.194 31.322 1.00 41.97 104 THR A N 1
ATOM 790 C CA . THR A 1 104 ? -5.907 -13.184 31.973 1.00 41.97 104 THR A CA 1
ATOM 791 C C . THR A 1 104 ? -5.931 -12.125 33.060 1.00 41.97 104 THR A C 1
ATOM 793 O O . THR A 1 104 ? -6.199 -10.948 32.840 1.00 41.97 104 THR A O 1
ATOM 796 N N . SER A 1 105 ? -5.768 -12.638 34.268 1.00 47.94 105 SER A N 1
ATOM 797 C CA . SER A 1 105 ? -5.924 -12.007 35.565 1.00 47.94 105 SER A CA 1
ATOM 798 C C . SER A 1 105 ? -5.347 -10.587 35.703 1.00 47.94 105 SER A C 1
ATOM 800 O O . SER A 1 105 ? -4.217 -10.311 35.319 1.00 47.94 105 SER A O 1
ATOM 802 N N . LEU A 1 106 ? -6.110 -9.785 36.456 1.00 51.25 106 LEU A N 1
ATOM 803 C CA . LEU A 1 106 ? -5.667 -8.777 37.427 1.00 51.25 106 LEU A CA 1
ATOM 804 C C . LEU A 1 106 ? -5.537 -7.291 37.003 1.00 51.25 106 LEU A C 1
ATOM 806 O O . LEU A 1 106 ? -4.496 -6.808 36.585 1.00 51.25 106 LEU A O 1
ATOM 810 N N . ARG A 1 107 ? -6.585 -6.558 37.421 1.00 45.03 107 ARG A N 1
ATOM 811 C CA . ARG A 1 107 ? -6.589 -5.232 38.081 1.00 45.03 107 ARG A CA 1
ATOM 812 C C . ARG A 1 107 ? -6.450 -3.942 37.251 1.00 45.03 107 ARG A C 1
ATOM 814 O O . ARG A 1 107 ? -5.372 -3.589 36.806 1.00 45.03 107 ARG A O 1
ATOM 821 N N . ARG A 1 108 ? -7.529 -3.145 37.413 1.00 44.69 108 ARG A N 1
ATOM 822 C CA . ARG A 1 108 ? -7.594 -1.674 37.611 1.00 44.69 108 ARG A CA 1
ATOM 823 C C . ARG A 1 108 ? -7.307 -0.814 36.373 1.00 44.69 108 ARG A C 1
ATOM 825 O O . ARG A 1 108 ? -6.432 -1.125 35.593 1.00 44.69 108 ARG A O 1
ATOM 832 N N . LEU A 1 109 ? -7.963 0.314 36.128 1.00 48.28 109 LEU A N 1
ATOM 833 C CA . LEU A 1 109 ? -9.072 1.048 36.741 1.00 48.28 109 LEU A CA 1
ATOM 834 C C . LEU A 1 109 ? -9.561 1.921 35.567 1.00 48.28 109 LEU A C 1
ATOM 836 O O . LEU A 1 109 ? -8.753 2.651 35.001 1.00 48.28 109 LEU A O 1
ATOM 840 N N . CYS A 1 110 ? -10.813 1.808 35.120 1.00 42.12 110 CYS A N 1
ATOM 841 C CA . CYS A 1 110 ? -11.359 2.846 34.243 1.00 42.12 110 CYS A CA 1
ATOM 842 C C . CYS A 1 110 ? -11.788 3.982 35.164 1.00 42.12 110 CYS A C 1
ATOM 844 O O . CYS A 1 110 ? -12.779 3.842 35.878 1.00 42.12 110 CYS A O 1
ATOM 846 N N . ASP A 1 111 ? -10.986 5.044 35.196 1.00 47.97 111 ASP A N 1
ATOM 847 C CA . ASP A 1 111 ? -11.323 6.292 35.866 1.00 47.97 111 ASP A CA 1
ATOM 848 C C . ASP A 1 111 ? -12.662 6.815 35.348 1.00 47.97 111 ASP A C 1
ATOM 850 O O . ASP A 1 111 ? -12.905 6.908 34.138 1.00 47.97 111 ASP A O 1
ATOM 854 N N . GLY A 1 112 ? -13.538 7.111 36.305 1.00 52.97 112 GLY A N 1
ATOM 855 C CA . GLY A 1 112 ? -14.843 7.689 36.071 1.00 52.97 112 GLY A CA 1
ATOM 856 C C . GLY A 1 112 ? -14.719 9.042 35.384 1.00 52.97 112 GLY A C 1
ATOM 857 O O . GLY A 1 112 ? -14.002 9.936 35.828 1.00 52.97 112 GLY A O 1
ATOM 858 N N . ARG A 1 113 ? -15.479 9.209 34.307 1.00 51.12 113 ARG A N 1
ATOM 859 C CA . ARG A 1 113 ? -16.032 10.512 33.961 1.00 51.12 113 ARG A CA 1
ATOM 860 C C . ARG A 1 113 ? -17.532 10.356 33.839 1.00 51.12 113 ARG A C 1
ATOM 862 O O . ARG A 1 113 ? -18.042 9.891 32.822 1.00 51.12 113 ARG A O 1
ATOM 869 N N . ASP A 1 114 ? -18.187 10.726 34.931 1.00 49.38 114 ASP A N 1
ATOM 870 C CA . ASP A 1 114 ? -19.580 11.122 35.030 1.00 49.38 114 ASP A CA 1
ATOM 871 C C . ASP A 1 114 ? -20.005 11.953 33.812 1.00 49.38 114 ASP A C 1
ATOM 873 O O . ASP A 1 114 ? -19.758 13.157 33.722 1.00 49.38 114 ASP A O 1
ATOM 877 N N . ALA A 1 115 ? -20.668 11.305 32.856 1.00 53.75 115 ALA A N 1
ATOM 878 C CA . ALA A 1 115 ? -21.528 11.999 31.917 1.00 53.75 115 ALA A CA 1
ATOM 879 C C . ALA A 1 115 ? -22.855 12.243 32.641 1.00 53.75 115 ALA A C 1
ATOM 881 O O . ALA A 1 115 ? -23.667 11.334 32.814 1.00 53.75 115 ALA A O 1
ATOM 882 N N . GLY A 1 116 ? -23.019 13.475 33.124 1.00 43.25 116 GLY A N 1
ATOM 883 C CA . GLY A 1 116 ? -24.204 13.936 33.829 1.00 43.25 116 GLY A CA 1
ATOM 884 C C . GLY A 1 116 ? -25.482 13.687 33.032 1.00 43.25 116 GLY A C 1
ATOM 885 O O . GLY A 1 116 ? -25.698 14.260 31.967 1.00 43.25 116 GLY A O 1
ATOM 886 N N . TYR A 1 117 ? -26.351 12.865 33.606 1.00 42.75 117 TYR A N 1
ATOM 887 C CA . TYR A 1 117 ? -27.757 12.774 33.253 1.00 42.75 117 TYR A CA 1
ATOM 888 C C . TYR A 1 117 ? -28.491 13.911 33.978 1.00 42.75 117 TYR A C 1
ATOM 890 O O . TYR A 1 117 ? -28.651 13.872 35.198 1.00 42.75 117 TYR A O 1
ATOM 898 N N . ARG A 1 118 ? -28.905 14.953 33.251 1.00 48.78 118 ARG A N 1
ATOM 899 C CA . ARG A 1 118 ? -29.891 15.929 33.738 1.00 48.78 118 ARG A CA 1
ATOM 900 C C . ARG A 1 118 ? -31.190 15.736 32.958 1.00 48.78 118 ARG A C 1
ATOM 902 O O . ARG A 1 118 ? -31.197 16.048 31.770 1.00 48.78 118 ARG A O 1
ATOM 909 N N . PRO A 1 119 ? -32.270 15.257 33.593 1.00 54.41 119 PRO A N 1
ATOM 910 C CA . PRO A 1 119 ? -33.604 15.391 33.040 1.00 54.41 119 PRO A CA 1
ATOM 911 C C . PRO A 1 119 ? -34.170 16.776 33.394 1.00 54.41 119 PRO A C 1
ATOM 913 O O . PRO A 1 119 ? -34.076 17.211 34.544 1.00 54.41 119 PRO A O 1
ATOM 916 N N . TYR A 1 120 ? -34.758 17.438 32.403 1.00 54.47 120 TYR A N 1
ATOM 917 C CA . TYR A 1 120 ? -35.893 18.343 32.574 1.00 54.47 120 TYR A CA 1
ATOM 918 C C . TYR A 1 120 ? -36.972 17.897 31.596 1.00 54.47 120 TYR A C 1
ATOM 920 O O . TYR A 1 120 ? -36.595 17.582 30.443 1.00 54.47 120 TYR A O 1
#

Nearest PDB structures (foldseek):
  3vke-assembly1_A  TM=8.712E-01  e=3.595E-06  Homo sapiens
  3vke-assembly4_D  TM=8.822E-01  e=5.560E-06  Homo sapiens
  1ztg-assembly1_A  TM=8.910E-01  e=1.506E-05  Homo sapiens
  1khm-assembly1_A  TM=6.675E-01  e=7.591E-06  Homo sapiens
  6y2d-assembly2_B  TM=8.479E-01  e=3.392E-04  Homo sapiens

pLDDT: mean 71.84, std 17.39, range [38.44, 91.06]

Sequence (120 aa):
MKRDAYGDDGPMHKRQRHADDEVTFLIPSKVAGSIIGKGGSNISKLRNEYKASITVPDCPGPERVLSITASDIDTIMEIVKDILPSLADERPKTDCARRVMTVTSLRRLCDGRDAGYRPY

InterPro domains:
  IPR004087 K Homology domain [SM00322] (19-88)
  IPR004088 K Homology domain, type 1 [PF00013] (23-76)
  IPR036612 K Homology domain, type 1 superfamily [G3DSA:3.30.1370.10] (22-91)
  IPR036612 K Homology domain, type 1 superfamily [SSF54791] (22-89)

Solvent-accessible surface area (backbone atoms only — not comparable to full-atom values): 7971 Å² total; per-residue (Å²): 139,83,85,92,77,79,84,83,78,66,84,74,77,73,70,77,66,75,72,60,49,72,50,77,43,86,40,45,46,77,43,51,54,60,57,31,31,81,91,42,52,43,45,53,47,52,31,65,75,63,71,30,52,72,47,69,63,91,54,100,52,75,46,29,51,40,38,38,35,29,83,44,71,67,52,53,52,50,53,50,59,64,46,47,54,62,68,68,57,78,65,72,96,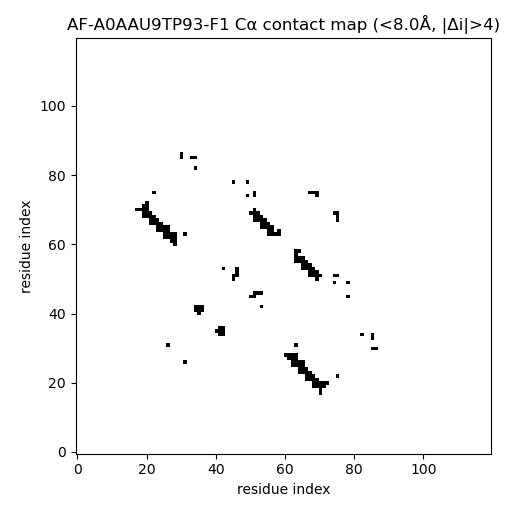57,94,81,72,96,74,76,88,67,95,68,88,84,82,86,78,85,78,85,73,87,78,82,85,78,89,131

Radius of gyration: 26.98 Å; Cα contacts (8 Å, |Δi|>4): 95; chains: 1; bounding box: 58×35×100 Å